Protein AF-A0A8I0BPE2-F1 (afdb_monomer_lite)

Structure (mmCIF, N/CA/C/O backbone):
data_AF-A0A8I0BPE2-F1
#
_entry.id   AF-A0A8I0BPE2-F1
#
loop_
_atom_site.group_PDB
_atom_site.id
_atom_site.type_symbol
_atom_site.label_atom_id
_atom_site.label_alt_id
_atom_site.label_comp_id
_atom_site.label_asym_id
_atom_site.label_entity_id
_atom_site.label_seq_id
_atom_site.pdbx_PDB_ins_code
_atom_site.Cartn_x
_atom_site.Cartn_y
_atom_site.Cartn_z
_atom_site.occupancy
_atom_site.B_iso_or_equiv
_atom_site.auth_seq_id
_atom_site.auth_comp_id
_atom_site.auth_asym_id
_atom_site.auth_atom_id
_atom_site.pdbx_PDB_model_num
ATOM 1 N N . MET A 1 1 ? 2.956 -6.461 20.005 1.00 59.72 1 MET A N 1
ATOM 2 C CA . MET A 1 1 ? 3.157 -5.391 18.990 1.00 59.72 1 MET A CA 1
ATOM 3 C C . MET A 1 1 ? 2.445 -5.651 17.655 1.00 59.72 1 MET A C 1
ATOM 5 O O . MET A 1 1 ? 1.774 -4.747 17.170 1.00 59.72 1 MET A O 1
ATOM 9 N N . LYS A 1 2 ? 2.543 -6.862 17.072 1.00 69.62 2 LYS A N 1
ATOM 10 C CA . LYS A 1 2 ? 1.888 -7.214 15.791 1.00 69.62 2 LYS A CA 1
ATOM 11 C C . LYS A 1 2 ? 0.354 -7.085 15.825 1.00 69.62 2 LYS A C 1
ATOM 13 O O . LYS A 1 2 ? -0.210 -6.496 14.913 1.00 69.62 2 LYS A O 1
ATOM 18 N N . ARG A 1 3 ? -0.293 -7.520 16.917 1.00 78.94 3 ARG A N 1
ATOM 19 C CA . ARG A 1 3 ? -1.756 -7.440 17.106 1.00 78.94 3 ARG A CA 1
ATOM 20 C C . ARG A 1 3 ? -2.300 -6.003 17.023 1.00 78.94 3 ARG A C 1
ATOM 22 O O . ARG A 1 3 ? -3.093 -5.719 16.140 1.00 78.94 3 ARG A O 1
ATOM 29 N N . LYS A 1 4 ? -1.736 -5.064 17.798 1.00 85.88 4 LYS A N 1
ATOM 30 C CA . LYS A 1 4 ? -2.097 -3.629 17.743 1.00 85.88 4 LYS A CA 1
ATOM 31 C C . LYS A 1 4 ? -1.883 -2.988 16.359 1.00 85.88 4 LYS A C 1
ATOM 33 O O . LYS A 1 4 ? -2.561 -2.029 16.008 1.00 85.88 4 LYS A O 1
ATOM 38 N N . ARG A 1 5 ? -0.898 -3.462 15.579 1.00 87.56 5 ARG A N 1
ATOM 39 C CA . ARG A 1 5 ? -0.647 -2.972 14.209 1.00 87.56 5 ARG A CA 1
ATOM 40 C C . ARG A 1 5 ? -1.720 -3.473 13.243 1.00 87.56 5 ARG A C 1
ATOM 42 O O . ARG A 1 5 ? -2.201 -2.680 12.441 1.00 87.56 5 ARG A O 1
ATOM 49 N N . LEU A 1 6 ? -2.070 -4.755 13.339 1.00 90.44 6 LEU A N 1
ATOM 50 C CA . LEU A 1 6 ? -3.132 -5.361 12.543 1.00 90.44 6 LEU A CA 1
ATOM 51 C C . LEU A 1 6 ? -4.490 -4.727 12.863 1.00 90.44 6 LEU A C 1
ATOM 53 O O . LEU A 1 6 ? -5.174 -4.302 11.946 1.00 90.44 6 LEU A O 1
ATOM 57 N N . GLU A 1 7 ? -4.832 -4.573 14.143 1.00 93.06 7 GLU A N 1
ATOM 58 C CA . GLU A 1 7 ? -6.080 -3.927 14.579 1.00 93.06 7 GLU A CA 1
ATOM 59 C C . GLU A 1 7 ? -6.217 -2.518 13.988 1.00 93.06 7 GLU A C 1
ATOM 61 O O . GLU A 1 7 ? -7.227 -2.209 13.366 1.00 93.06 7 GLU A O 1
ATOM 66 N N . ARG A 1 8 ? -5.168 -1.685 14.067 1.00 92.56 8 ARG A N 1
ATOM 67 C CA . ARG A 1 8 ? -5.188 -0.352 13.438 1.00 92.56 8 ARG A CA 1
ATOM 68 C C . ARG A 1 8 ? -5.296 -0.393 11.918 1.00 92.56 8 ARG A C 1
ATOM 70 O O . ARG A 1 8 ? -5.947 0.475 11.348 1.00 92.56 8 ARG A O 1
ATOM 77 N N . PHE A 1 9 ? -4.639 -1.351 11.261 1.00 94.19 9 PHE A N 1
ATOM 78 C CA . PHE A 1 9 ? -4.786 -1.523 9.815 1.00 94.19 9 PHE A CA 1
ATOM 79 C C . PHE A 1 9 ? -6.240 -1.830 9.464 1.00 94.19 9 PHE A C 1
ATOM 81 O O . PHE A 1 9 ? -6.797 -1.166 8.599 1.00 94.19 9 PHE A O 1
ATOM 88 N N . VAL A 1 10 ? -6.846 -2.797 10.158 1.00 95.44 10 VAL A N 1
ATOM 89 C CA . VAL A 1 10 ? -8.229 -3.223 9.922 1.00 95.44 10 VAL A CA 1
ATOM 90 C C . VAL A 1 10 ? -9.193 -2.068 10.166 1.00 95.44 10 VAL A C 1
ATOM 92 O O . VAL A 1 10 ? -9.985 -1.783 9.278 1.00 95.44 10 VAL A O 1
ATOM 95 N N . LEU A 1 11 ? -9.080 -1.359 11.295 1.00 95.62 11 LEU A N 1
ATOM 96 C CA . LEU A 1 11 ? -9.937 -0.209 11.614 1.00 95.62 11 LEU A CA 1
ATOM 97 C C . LEU A 1 11 ? -9.880 0.871 10.523 1.00 95.62 11 LEU A C 1
ATOM 99 O O . LEU A 1 11 ? -10.905 1.253 9.969 1.00 95.62 11 LEU A O 1
ATOM 103 N N . ARG A 1 12 ? -8.676 1.281 10.114 1.00 95.00 12 ARG A N 1
ATOM 104 C CA . ARG A 1 12 ? -8.516 2.267 9.031 1.00 95.00 12 ARG A CA 1
ATOM 105 C C . ARG A 1 12 ? -9.046 1.757 7.702 1.00 95.00 12 ARG A C 1
ATOM 107 O O . ARG A 1 12 ? -9.651 2.503 6.942 1.00 95.00 12 ARG A O 1
ATOM 114 N N . TYR A 1 13 ? -8.825 0.479 7.412 1.00 96.56 13 TYR A N 1
ATOM 115 C CA . TYR A 1 13 ? -9.302 -0.134 6.185 1.00 96.56 13 TYR A CA 1
ATOM 116 C C . TYR A 1 13 ? -10.835 -0.127 6.104 1.00 96.56 13 TYR A C 1
ATOM 118 O O . TYR A 1 13 ? -11.385 0.259 5.072 1.00 96.56 13 TYR A O 1
ATOM 126 N N . ILE A 1 14 ? -11.536 -0.505 7.179 1.00 96.62 14 ILE A N 1
ATOM 127 C CA . ILE A 1 14 ? -13.007 -0.543 7.188 1.00 96.62 14 ILE A CA 1
ATOM 128 C C . ILE A 1 14 ? -13.637 0.857 7.158 1.00 96.62 14 ILE A C 1
ATOM 130 O O . ILE A 1 14 ? -14.689 1.017 6.541 1.00 96.62 14 ILE A O 1
ATOM 134 N N . GLU A 1 15 ? -12.980 1.863 7.744 1.00 96.06 15 GLU A N 1
ATOM 135 C CA . GLU A 1 15 ? -13.431 3.264 7.754 1.00 96.06 15 GLU A CA 1
ATOM 136 C C . GLU A 1 15 ? -13.256 3.972 6.400 1.00 96.06 15 GLU A C 1
ATOM 138 O O . GLU A 1 15 ? -13.932 4.963 6.117 1.00 96.06 15 GLU A O 1
ATOM 143 N N . MET A 1 16 ? -12.366 3.479 5.530 1.00 96.12 16 MET A N 1
ATOM 144 C CA . MET A 1 16 ? -12.180 4.065 4.203 1.00 96.12 16 MET A CA 1
ATOM 145 C C . MET A 1 16 ? -13.414 3.907 3.314 1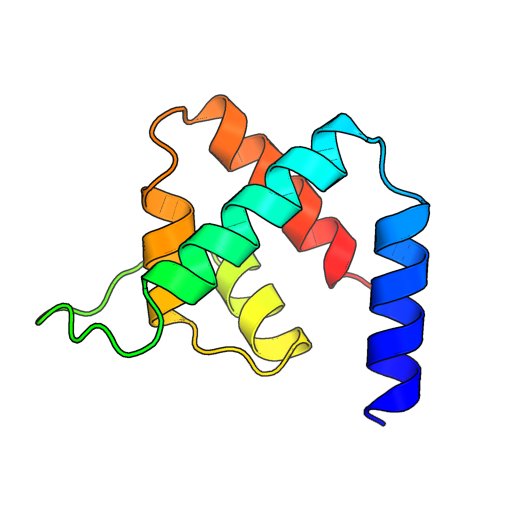.00 96.12 16 MET A C 1
ATOM 147 O O . MET A 1 16 ? -14.074 2.864 3.271 1.00 96.12 16 MET A O 1
ATOM 151 N N . LYS A 1 17 ? -13.626 4.920 2.467 1.00 97.44 17 LYS A N 1
ATOM 152 C CA . LYS A 1 17 ? -14.564 4.844 1.345 1.00 97.44 17 LYS A CA 1
ATOM 153 C C . LYS A 1 17 ? -14.205 3.667 0.440 1.00 97.44 17 LYS A C 1
ATOM 155 O O . LYS A 1 17 ? -13.034 3.403 0.168 1.00 97.44 17 LYS A O 1
ATOM 160 N N . GLU A 1 18 ? -15.219 3.005 -0.107 1.00 98.06 18 GLU A N 1
ATOM 161 C CA . GLU A 1 18 ? -15.032 1.808 -0.935 1.00 98.06 18 GLU A CA 1
ATOM 162 C C . GLU A 1 18 ? -14.090 2.039 -2.128 1.00 98.06 18 GLU A C 1
ATOM 164 O O . GLU A 1 18 ? -13.262 1.190 -2.449 1.00 98.06 18 GLU A O 1
ATOM 169 N N . SER A 1 19 ? -14.162 3.210 -2.766 1.00 97.88 19 SER A N 1
ATOM 170 C CA . SER A 1 19 ? -13.279 3.540 -3.888 1.00 97.88 19 SER A CA 1
ATOM 171 C C . SER A 1 19 ? -11.810 3.711 -3.477 1.00 97.88 19 SER A C 1
ATOM 173 O O . SER A 1 19 ? -10.929 3.370 -4.264 1.00 97.88 19 SER A O 1
ATOM 175 N N . ASP A 1 20 ? -11.532 4.174 -2.253 1.00 98.12 20 ASP A N 1
ATOM 176 C CA . ASP A 1 20 ? -10.170 4.213 -1.703 1.00 98.12 20 ASP A CA 1
ATOM 177 C C . ASP A 1 20 ? -9.685 2.805 -1.342 1.00 98.12 20 ASP A C 1
ATOM 179 O O . ASP A 1 20 ? -8.562 2.442 -1.698 1.00 98.12 20 ASP A O 1
ATOM 183 N N . ARG A 1 21 ? -10.547 1.970 -0.738 1.00 98.00 21 ARG A N 1
ATOM 184 C CA . ARG A 1 21 ? -10.239 0.547 -0.499 1.00 98.00 21 ARG A CA 1
ATOM 185 C C . ARG A 1 21 ? -9.873 -0.177 -1.789 1.00 98.00 21 ARG A C 1
ATOM 187 O O . ARG A 1 21 ? -8.808 -0.776 -1.862 1.00 98.00 21 ARG A O 1
ATOM 194 N N . LYS A 1 22 ? -10.690 -0.048 -2.839 1.00 98.31 22 LYS A N 1
ATOM 195 C CA . LYS A 1 22 ? -10.438 -0.676 -4.148 1.00 98.31 22 LYS A CA 1
ATOM 196 C C . LYS A 1 22 ? -9.098 -0.250 -4.756 1.00 98.31 22 LYS A C 1
ATOM 198 O O . LYS A 1 22 ? -8.440 -1.059 -5.417 1.00 98.31 22 LYS A O 1
AT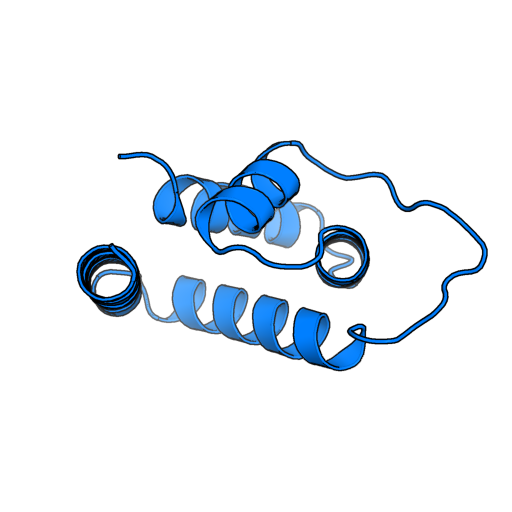OM 203 N N . LEU A 1 23 ? -8.691 1.005 -4.549 1.00 98.50 23 LEU A N 1
ATOM 204 C CA . LEU A 1 23 ? -7.388 1.500 -4.991 1.00 98.50 23 LEU A CA 1
ATOM 205 C C . LEU A 1 23 ? -6.245 0.906 -4.153 1.00 98.50 23 LEU A C 1
ATOM 207 O O . LEU A 1 23 ? -5.266 0.423 -4.723 1.00 98.50 23 LEU A O 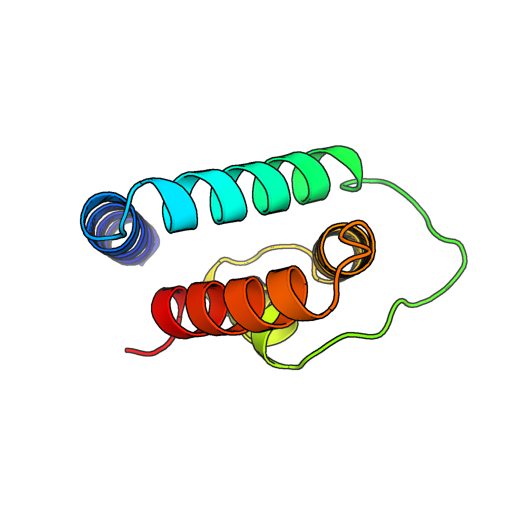1
ATOM 211 N N . LEU A 1 24 ? -6.387 0.871 -2.825 1.00 98.31 24 LEU A N 1
ATOM 212 C CA . LEU A 1 24 ? -5.411 0.233 -1.940 1.00 98.31 24 LEU A CA 1
ATOM 213 C C . LEU A 1 24 ? -5.257 -1.264 -2.249 1.00 98.31 24 LEU A C 1
ATOM 215 O O . LEU A 1 24 ? -4.135 -1.749 -2.362 1.00 98.31 24 LEU A O 1
ATOM 219 N N . ASP A 1 25 ? -6.358 -1.984 -2.458 1.00 98.44 25 ASP A N 1
ATOM 220 C CA . ASP A 1 25 ? -6.343 -3.412 -2.787 1.00 98.44 25 ASP A CA 1
ATOM 221 C C . ASP A 1 25 ? -5.599 -3.678 -4.100 1.00 98.44 25 ASP A C 1
ATOM 223 O O . ASP A 1 25 ? -4.830 -4.632 -4.208 1.00 98.44 25 ASP A O 1
ATOM 227 N N . ARG A 1 26 ? -5.806 -2.826 -5.113 1.00 98.50 26 ARG A N 1
ATOM 228 C CA . ARG A 1 26 ? -5.084 -2.909 -6.391 1.00 98.50 26 ARG A CA 1
ATOM 229 C C . ARG A 1 26 ? -3.589 -2.694 -6.190 1.00 98.50 26 ARG A C 1
ATOM 231 O O . ARG A 1 26 ? -2.793 -3.478 -6.701 1.00 98.50 26 ARG A O 1
ATOM 238 N N . PHE A 1 27 ? -3.217 -1.678 -5.415 1.00 98.44 27 PHE A N 1
ATOM 239 C CA . PHE A 1 27 ? -1.826 -1.413 -5.066 1.00 98.44 27 PHE A CA 1
ATOM 240 C C . PHE A 1 27 ? -1.182 -2.601 -4.329 1.00 98.44 27 PHE A C 1
ATOM 242 O O . PHE A 1 27 ? -0.085 -3.020 -4.694 1.00 98.44 27 PHE A O 1
ATOM 249 N N . LEU A 1 28 ? -1.873 -3.203 -3.356 1.00 98.19 28 LEU A N 1
ATOM 250 C CA . LEU A 1 28 ? -1.377 -4.368 -2.611 1.00 98.19 28 LEU A CA 1
ATOM 251 C C . LEU A 1 28 ? -1.288 -5.637 -3.475 1.00 98.19 28 LEU A C 1
ATOM 253 O O . LEU A 1 28 ? -0.339 -6.409 -3.331 1.00 98.19 28 LEU A O 1
ATOM 257 N N . ARG A 1 29 ? -2.220 -5.843 -4.414 1.00 98.44 29 ARG A N 1
ATOM 258 C CA . ARG A 1 29 ? -2.112 -6.920 -5.413 1.00 98.44 29 ARG A CA 1
ATOM 259 C C . ARG A 1 29 ? -0.896 -6.728 -6.316 1.00 98.44 29 ARG A C 1
ATOM 261 O O . ARG A 1 29 ? -0.162 -7.685 -6.546 1.00 98.44 29 ARG A O 1
ATOM 268 N N . ASN A 1 30 ? -0.644 -5.502 -6.774 1.00 98.38 30 ASN A N 1
ATOM 269 C CA . ASN A 1 30 ? 0.553 -5.191 -7.555 1.00 98.38 30 ASN A CA 1
ATOM 270 C C . ASN A 1 30 ? 1.833 -5.365 -6.727 1.00 98.38 30 ASN A C 1
ATOM 272 O O . ASN A 1 30 ? 2.814 -5.891 -7.241 1.00 98.38 30 ASN A O 1
ATOM 276 N N . TYR A 1 31 ? 1.824 -5.010 -5.439 1.00 98.19 31 TYR A N 1
ATOM 277 C CA . TYR A 1 31 ? 2.933 -5.331 -4.536 1.00 98.19 31 TYR A CA 1
ATOM 278 C C . TYR A 1 31 ? 3.220 -6.837 -4.529 1.00 98.19 31 TYR A C 1
ATOM 280 O O . TYR A 1 31 ? 4.365 -7.227 -4.732 1.00 98.19 31 TYR A O 1
ATOM 288 N N . GLY A 1 32 ? 2.185 -7.671 -4.368 1.00 98.06 32 GLY A N 1
ATOM 289 C CA . GLY A 1 32 ? 2.322 -9.127 -4.442 1.00 98.06 32 GLY A CA 1
ATOM 290 C C . GLY A 1 32 ? 2.862 -9.608 -5.792 1.00 98.06 32 GLY A C 1
ATOM 291 O O . GLY A 1 32 ? 3.754 -10.448 -5.820 1.00 98.06 32 GLY A O 1
ATOM 292 N N . ARG A 1 33 ? 2.395 -9.024 -6.906 1.00 97.38 33 ARG A N 1
ATOM 293 C CA . ARG A 1 33 ? 2.875 -9.326 -8.270 1.00 97.38 33 ARG A CA 1
ATOM 294 C C . ARG A 1 33 ? 4.375 -9.076 -8.440 1.00 97.38 33 ARG A C 1
ATOM 296 O O . ARG A 1 33 ? 5.030 -9.792 -9.190 1.00 97.38 33 ARG A O 1
ATOM 303 N N . TYR A 1 34 ? 4.896 -8.041 -7.790 1.00 97.25 34 TYR A N 1
ATOM 304 C CA . TYR A 1 34 ? 6.293 -7.632 -7.911 1.00 97.25 34 TYR A CA 1
ATOM 305 C C . TYR A 1 34 ? 7.189 -8.150 -6.780 1.00 97.25 34 TYR A C 1
ATOM 307 O O . TYR A 1 34 ? 8.403 -7.931 -6.823 1.00 97.25 34 TYR A O 1
ATOM 315 N N . ASP A 1 35 ? 6.641 -8.816 -5.761 1.00 96.62 35 ASP A N 1
ATOM 316 C CA . ASP A 1 35 ? 7.466 -9.402 -4.709 1.00 96.62 35 ASP A CA 1
ATOM 317 C C . ASP A 1 35 ? 8.310 -10.553 -5.274 1.00 96.62 35 ASP A C 1
ATOM 319 O O . ASP A 1 35 ? 7.846 -11.380 -6.051 1.00 96.62 35 ASP A O 1
ATOM 323 N N . GLY A 1 36 ? 9.595 -10.572 -4.921 1.00 94.31 36 GLY A N 1
ATOM 324 C CA . GLY A 1 36 ? 10.575 -11.517 -5.467 1.00 94.31 36 GLY A CA 1
ATOM 325 C C . GLY A 1 36 ? 11.164 -11.139 -6.832 1.00 94.31 36 GLY A C 1
ATOM 326 O O . GLY A 1 36 ? 12.178 -11.720 -7.222 1.00 94.31 36 GLY A O 1
ATOM 327 N N . VAL A 1 37 ? 10.622 -10.131 -7.527 1.00 95.31 37 VAL A N 1
ATOM 328 C CA . VAL A 1 37 ? 11.182 -9.655 -8.802 1.00 95.31 37 VAL A CA 1
ATOM 329 C C . VAL A 1 37 ? 12.512 -8.931 -8.570 1.00 95.31 37 VAL A C 1
ATOM 331 O O . VAL A 1 37 ? 12.621 -8.016 -7.749 1.00 95.31 37 VAL A O 1
ATOM 334 N N . ARG A 1 38 ? 13.544 -9.319 -9.329 1.00 93.06 38 ARG A N 1
ATOM 335 C CA . ARG A 1 38 ? 14.852 -8.648 -9.353 1.00 93.06 38 ARG A CA 1
ATOM 336 C C . ARG A 1 38 ? 14.895 -7.652 -10.509 1.00 93.06 38 ARG A C 1
ATOM 338 O O . ARG A 1 38 ? 15.196 -8.020 -11.634 1.00 93.06 38 ARG A O 1
ATOM 345 N N . PHE A 1 39 ? 14.629 -6.381 -10.222 1.00 86.88 39 PHE A N 1
ATOM 346 C CA . PHE A 1 39 ? 14.521 -5.328 -11.242 1.00 86.88 39 PHE A CA 1
ATOM 347 C C . PHE A 1 39 ? 15.841 -4.917 -11.916 1.00 86.88 39 PHE A C 1
ATOM 349 O O . PHE A 1 39 ? 15.817 -4.069 -12.797 1.00 86.88 39 PHE A O 1
ATOM 356 N N . GLY A 1 40 ? 17.002 -5.420 -11.476 1.00 93.38 40 GLY A N 1
ATOM 357 C CA . GLY A 1 40 ? 18.317 -5.001 -11.996 1.00 93.38 40 GLY A CA 1
ATOM 358 C C . GLY A 1 40 ? 18.698 -3.541 -11.693 1.00 93.38 40 GLY A C 1
ATOM 359 O O . GLY A 1 40 ? 19.830 -3.138 -11.926 1.00 93.38 40 GLY A O 1
ATOM 360 N N . MET A 1 41 ? 17.783 -2.760 -11.116 1.00 93.75 41 MET A N 1
ATOM 361 C CA . MET A 1 41 ? 17.966 -1.369 -10.718 1.00 93.75 41 MET A CA 1
ATOM 362 C C . MET A 1 41 ? 17.240 -1.076 -9.402 1.00 93.75 41 MET A C 1
ATOM 364 O O . MET A 1 41 ? 16.298 -1.775 -9.021 1.00 93.75 41 MET A O 1
ATOM 368 N N . ARG A 1 42 ? 17.666 -0.019 -8.701 1.00 94.75 42 ARG A N 1
ATOM 369 C CA . ARG A 1 42 ? 16.966 0.475 -7.507 1.00 94.75 42 ARG A CA 1
ATOM 370 C C . ARG A 1 42 ? 15.901 1.484 -7.910 1.00 94.75 42 ARG A C 1
ATOM 372 O O . ARG A 1 42 ? 16.219 2.607 -8.297 1.00 94.75 42 ARG A O 1
ATOM 379 N N . LEU A 1 43 ? 14.642 1.105 -7.739 1.00 96.44 43 LEU A N 1
ATOM 380 C CA . LEU A 1 43 ? 13.513 2.003 -7.916 1.00 96.44 43 LEU A CA 1
ATOM 381 C C . LEU A 1 43 ? 13.532 3.086 -6.833 1.00 96.44 43 LEU A C 1
ATOM 383 O O . LEU A 1 43 ? 13.800 2.820 -5.652 1.00 96.44 43 LEU A O 1
ATOM 387 N N . LYS A 1 44 ? 13.227 4.315 -7.251 1.00 96.19 44 LYS A N 1
ATOM 388 C CA . LYS A 1 44 ? 12.948 5.455 -6.375 1.00 96.19 44 LYS A CA 1
ATOM 389 C C . LYS A 1 44 ? 11.446 5.709 -6.378 1.00 96.19 44 LYS A C 1
ATOM 391 O O . LYS A 1 44 ? 10.771 5.395 -7.347 1.00 96.19 44 LYS A O 1
ATOM 396 N N . GLY A 1 45 ? 10.931 6.310 -5.319 1.00 94.81 45 GLY A N 1
ATOM 397 C CA . GLY A 1 45 ? 9.535 6.708 -5.243 1.00 94.81 45 GLY A CA 1
ATOM 398 C C . GLY A 1 45 ? 9.290 7.631 -4.055 1.00 94.81 45 GLY A C 1
ATOM 399 O O . GLY A 1 45 ? 10.244 7.972 -3.339 1.00 94.81 45 GLY A O 1
ATOM 400 N N . PRO A 1 46 ? 8.033 8.054 -3.868 1.00 96.62 46 PRO A N 1
ATOM 401 C CA . PRO A 1 46 ? 7.669 9.032 -2.857 1.00 96.62 46 PRO A CA 1
ATOM 402 C C . PRO A 1 46 ? 7.892 8.492 -1.444 1.00 96.62 46 PRO A C 1
ATOM 404 O O . PRO A 1 46 ? 7.763 7.293 -1.182 1.00 96.62 46 PRO A O 1
ATOM 407 N N . GLU A 1 47 ? 8.188 9.401 -0.518 1.00 96.50 47 GLU A N 1
ATOM 408 C CA . GLU A 1 47 ? 8.523 9.055 0.866 1.00 96.50 47 GLU A CA 1
ATOM 409 C C . GLU A 1 47 ? 7.392 8.309 1.577 1.00 96.50 47 GLU A C 1
ATOM 411 O O . GLU A 1 47 ? 7.633 7.365 2.325 1.00 96.50 47 GLU A O 1
ATOM 416 N N . MET A 1 48 ? 6.138 8.631 1.250 1.00 96.38 48 MET A N 1
ATOM 417 C CA . MET A 1 48 ? 4.983 7.977 1.869 1.00 96.38 48 MET A CA 1
ATOM 418 C C . MET A 1 48 ? 4.936 6.472 1.587 1.00 96.38 48 MET A C 1
ATOM 420 O O . MET A 1 48 ? 4.478 5.703 2.429 1.00 96.38 48 MET A O 1
ATOM 424 N N . VAL A 1 49 ? 5.459 6.018 0.445 1.00 97.94 49 VAL A N 1
ATOM 425 C CA . VAL A 1 49 ? 5.558 4.582 0.148 1.00 97.94 49 VAL A CA 1
ATOM 426 C C . VAL A 1 49 ? 6.625 3.917 1.028 1.00 97.94 49 VAL A C 1
ATOM 428 O O . VAL A 1 49 ? 6.416 2.788 1.478 1.00 97.94 49 VAL A O 1
ATOM 431 N N . ARG A 1 50 ? 7.732 4.609 1.343 1.00 97.62 50 ARG A N 1
ATOM 432 C CA . ARG A 1 50 ? 8.762 4.100 2.272 1.00 97.62 50 ARG A CA 1
ATOM 433 C C . ARG A 1 50 ? 8.234 4.004 3.691 1.00 97.62 50 ARG A C 1
ATOM 435 O O . ARG A 1 50 ? 8.408 2.969 4.331 1.00 97.62 50 ARG A O 1
ATOM 442 N N . GLU A 1 51 ? 7.559 5.044 4.163 1.00 97.19 51 GLU A N 1
ATOM 443 C CA . GLU A 1 51 ? 6.994 5.066 5.511 1.00 97.19 51 GLU A CA 1
ATOM 444 C C . GLU A 1 51 ? 5.887 4.021 5.674 1.00 97.19 51 GLU A C 1
ATOM 446 O O . GLU A 1 51 ? 5.856 3.304 6.677 1.00 97.19 51 GLU A O 1
ATOM 451 N N . PHE A 1 52 ? 5.053 3.824 4.649 1.00 97.12 52 PHE A N 1
ATOM 452 C CA . PHE A 1 52 ? 4.110 2.707 4.612 1.00 97.12 52 PHE A CA 1
ATOM 453 C C . PHE A 1 52 ? 4.837 1.354 4.695 1.00 97.12 52 PHE A C 1
ATOM 455 O O . PHE A 1 52 ? 4.488 0.513 5.529 1.00 97.12 52 PHE A O 1
ATOM 462 N N . ALA A 1 53 ? 5.892 1.157 3.895 1.00 97.19 53 ALA A N 1
ATOM 463 C CA . ALA A 1 53 ? 6.694 -0.066 3.922 1.00 97.19 53 ALA A CA 1
ATOM 464 C C . ALA A 1 53 ? 7.270 -0.333 5.320 1.00 97.19 53 ALA A C 1
ATOM 466 O O . ALA A 1 53 ? 7.122 -1.427 5.864 1.00 97.19 53 ALA A O 1
ATOM 467 N N . LYS A 1 54 ? 7.864 0.688 5.940 1.00 95.94 54 LYS A N 1
ATOM 468 C CA . LYS A 1 54 ? 8.449 0.630 7.283 1.00 95.94 54 LYS A CA 1
ATOM 469 C C . LYS A 1 54 ? 7.398 0.325 8.349 1.00 95.94 54 LYS A C 1
ATOM 471 O O . LYS A 1 54 ? 7.600 -0.578 9.165 1.00 95.94 54 LYS A O 1
ATOM 476 N N . LYS A 1 55 ? 6.254 1.022 8.322 1.00 94.44 55 LYS A N 1
ATOM 477 C CA . LYS A 1 55 ? 5.141 0.829 9.268 1.00 94.44 55 LYS A CA 1
ATOM 478 C C . LYS A 1 55 ? 4.654 -0.614 9.274 1.00 94.44 55 LYS A C 1
ATOM 480 O O . LYS A 1 55 ? 4.371 -1.143 10.351 1.00 94.44 55 LYS A O 1
ATOM 485 N N . TYR A 1 56 ? 4.573 -1.242 8.103 1.00 93.75 56 TYR A N 1
ATOM 486 C CA . TYR A 1 56 ? 4.032 -2.591 7.934 1.00 93.75 56 TYR A CA 1
ATOM 487 C C . TYR A 1 56 ? 5.090 -3.680 7.737 1.00 93.75 56 TYR A C 1
ATOM 489 O O . TYR A 1 56 ? 4.728 -4.847 7.635 1.00 93.75 56 TYR A O 1
ATOM 497 N N . SER A 1 57 ? 6.379 -3.336 7.809 1.00 94.56 57 SER A N 1
ATOM 498 C CA . SER A 1 57 ? 7.503 -4.263 7.614 1.00 94.56 57 SER A CA 1
ATOM 499 C C . SER A 1 57 ? 7.479 -4.962 6.242 1.00 94.56 57 SER A C 1
ATOM 501 O O . SER A 1 57 ? 7.741 -6.158 6.145 1.00 94.56 57 SER A O 1
ATOM 503 N N . LEU A 1 58 ? 7.159 -4.205 5.188 1.00 96.12 58 LEU A N 1
ATOM 504 C CA . LEU A 1 58 ? 7.117 -4.653 3.792 1.00 96.12 58 LEU A CA 1
ATOM 505 C C . LEU A 1 58 ? 8.408 -4.293 3.046 1.00 96.12 58 LEU A C 1
ATOM 507 O O . LEU A 1 58 ? 9.126 -3.361 3.419 1.00 96.12 58 LEU A O 1
ATOM 511 N N . LYS A 1 59 ? 8.685 -4.993 1.940 1.00 97.44 59 LYS A N 1
ATOM 512 C CA . LYS A 1 59 ? 9.817 -4.664 1.063 1.00 97.44 59 LYS A CA 1
ATOM 513 C C . LYS A 1 59 ? 9.497 -3.417 0.238 1.00 97.44 59 LYS A C 1
ATOM 515 O O . LYS A 1 59 ? 8.486 -3.353 -0.452 1.00 97.44 59 LYS A O 1
ATOM 520 N N . VAL A 1 60 ? 10.397 -2.438 0.257 1.00 97.44 60 VAL A N 1
ATOM 521 C CA . VAL A 1 60 ? 10.163 -1.143 -0.404 1.00 97.44 60 VAL A CA 1
ATOM 522 C C . VAL A 1 60 ? 10.218 -1.212 -1.936 1.00 97.44 60 VAL A C 1
ATOM 524 O O . VAL A 1 60 ? 9.474 -0.507 -2.607 1.00 97.44 60 VAL A O 1
ATOM 527 N N . GLN A 1 61 ? 11.072 -2.067 -2.511 1.00 97.31 61 GLN A N 1
ATOM 528 C CA . GLN A 1 61 ? 11.275 -2.118 -3.967 1.00 97.31 61 GLN A CA 1
ATOM 529 C C . GLN A 1 61 ? 10.018 -2.591 -4.725 1.00 97.31 61 GLN A C 1
ATOM 531 O O . GLN A 1 61 ? 9.586 -1.872 -5.626 1.00 97.31 61 GLN A O 1
ATOM 536 N N . PRO A 1 62 ? 9.349 -3.694 -4.331 1.00 98.00 62 PRO A N 1
ATOM 537 C CA . PRO A 1 62 ? 8.075 -4.077 -4.940 1.00 98.00 62 PRO A CA 1
ATOM 538 C C . PRO A 1 62 ? 6.967 -3.035 -4.742 1.00 98.00 62 PRO A C 1
ATOM 540 O O . PRO A 1 62 ? 6.140 -2.848 -5.628 1.00 98.00 62 PRO A O 1
ATOM 543 N N . LEU A 1 63 ? 6.959 -2.308 -3.616 1.00 98.12 63 LEU A N 1
ATOM 544 C CA . LEU A 1 63 ? 5.993 -1.226 -3.396 1.00 98.12 63 LEU A CA 1
ATOM 545 C C . LEU A 1 63 ? 6.219 -0.047 -4.348 1.00 98.12 63 LEU A C 1
ATOM 547 O O . LEU A 1 63 ? 5.250 0.533 -4.830 1.00 98.12 63 LEU A O 1
ATOM 551 N N . PHE A 1 64 ? 7.470 0.298 -4.663 1.00 98.19 64 PHE A N 1
ATOM 552 C CA . PHE A 1 64 ? 7.743 1.302 -5.693 1.00 98.19 64 PHE A CA 1
ATOM 553 C C . PHE A 1 64 ? 7.327 0.839 -7.082 1.00 98.19 64 PHE A C 1
ATOM 555 O O . PHE A 1 64 ? 6.734 1.628 -7.813 1.00 98.19 64 PHE A O 1
ATOM 562 N N . ALA A 1 65 ? 7.573 -0.423 -7.434 1.00 98.00 65 ALA A N 1
ATOM 563 C CA . ALA A 1 65 ? 7.080 -0.976 -8.693 1.00 98.00 65 ALA A CA 1
ATOM 564 C C . ALA A 1 65 ? 5.545 -0.900 -8.766 1.00 98.00 65 ALA A C 1
ATOM 566 O O . ALA A 1 65 ? 4.990 -0.409 -9.744 1.00 98.00 65 ALA A O 1
ATOM 567 N N . ALA A 1 66 ? 4.859 -1.287 -7.688 1.00 98.19 66 ALA A N 1
ATOM 568 C CA . ALA A 1 66 ? 3.406 -1.210 -7.588 1.00 98.19 66 ALA A CA 1
ATOM 569 C C . ALA A 1 66 ? 2.868 0.227 -7.672 1.00 98.19 66 ALA A C 1
ATOM 571 O O . ALA A 1 66 ? 1.799 0.441 -8.239 1.00 98.19 66 ALA A O 1
ATOM 572 N N . PHE A 1 67 ? 3.603 1.203 -7.130 1.00 98.38 67 PHE A N 1
ATOM 573 C CA . PHE A 1 67 ? 3.247 2.620 -7.199 1.00 98.38 67 PHE A CA 1
ATOM 574 C C . PHE A 1 67 ? 3.377 3.175 -8.623 1.00 98.38 67 PHE A C 1
ATOM 576 O O . PHE A 1 67 ? 2.490 3.890 -9.083 1.00 98.38 67 PHE A O 1
ATOM 583 N N . TRP A 1 68 ? 4.460 2.833 -9.326 1.00 97.44 68 TRP A N 1
ATOM 584 C CA . TRP A 1 68 ? 4.709 3.305 -10.693 1.00 97.44 68 TRP A CA 1
ATOM 585 C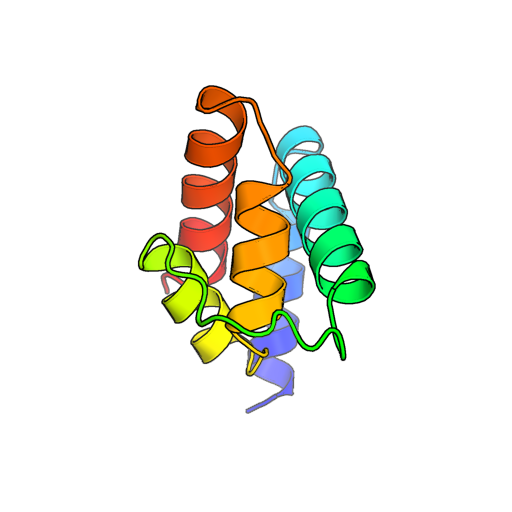 C . TRP A 1 68 ? 3.935 2.548 -11.771 1.00 97.44 68 TRP A C 1
ATOM 587 O O . TRP A 1 68 ? 3.776 3.075 -12.864 1.00 97.44 68 TRP A O 1
ATOM 597 N N . CYS A 1 69 ? 3.408 1.363 -11.457 1.00 96.25 69 CYS A N 1
ATOM 598 C CA . CYS A 1 69 ? 2.471 0.636 -12.316 1.00 96.25 69 CYS A CA 1
ATOM 599 C C . CYS A 1 69 ? 1.164 1.415 -12.562 1.00 96.25 69 CYS A C 1
ATOM 601 O O . CYS A 1 69 ? 0.456 1.133 -13.522 1.00 96.25 69 CYS A O 1
ATOM 603 N N . GLU A 1 70 ? 0.814 2.364 -11.690 1.00 96.00 70 GLU A N 1
ATOM 604 C CA . GLU A 1 70 ? -0.319 3.258 -11.913 1.00 96.00 70 GLU A CA 1
ATOM 605 C C . GLU A 1 70 ? 0.125 4.448 -12.769 1.00 96.00 70 GLU A C 1
ATOM 607 O O . GLU A 1 70 ? 0.848 5.322 -12.289 1.00 96.00 70 GLU A O 1
ATOM 612 N N . GLU A 1 71 ? -0.302 4.495 -14.030 1.00 94.75 71 GLU A N 1
ATOM 613 C CA . GLU A 1 71 ? 0.131 5.507 -15.004 1.00 94.75 71 GLU A CA 1
ATOM 614 C C . GLU A 1 71 ? -0.544 6.870 -14.785 1.00 94.75 71 GLU A C 1
ATOM 616 O O . GLU A 1 71 ? 0.084 7.915 -15.007 1.00 94.75 71 GLU A O 1
ATOM 621 N N . ASP A 1 72 ? -1.769 6.898 -14.245 1.00 97.62 72 ASP A N 1
ATOM 622 C CA . ASP A 1 72 ? -2.481 8.149 -13.979 1.00 97.62 72 ASP A CA 1
ATOM 623 C C . ASP A 1 72 ? -1.934 8.851 -12.721 1.00 97.62 72 ASP A C 1
ATOM 625 O O . ASP A 1 72 ? -2.110 8.425 -11.574 1.00 97.62 72 ASP A O 1
ATOM 629 N N . GLY A 1 73 ? -1.311 10.017 -12.923 1.00 97.38 73 GLY A N 1
ATOM 630 C CA . GLY A 1 73 ? -0.781 10.844 -11.839 1.00 97.38 73 GLY A CA 1
ATOM 631 C C . GLY A 1 73 ? -1.834 11.330 -10.833 1.00 97.38 73 GLY A C 1
ATOM 632 O O . GLY A 1 73 ? -1.501 11.559 -9.666 1.00 97.38 73 GLY A O 1
ATOM 633 N N . ARG A 1 74 ? -3.105 11.478 -11.231 1.00 97.94 74 ARG A N 1
ATOM 634 C CA . ARG A 1 74 ? -4.213 11.806 -10.313 1.00 97.94 74 ARG A CA 1
ATOM 635 C C . ARG A 1 74 ? -4.505 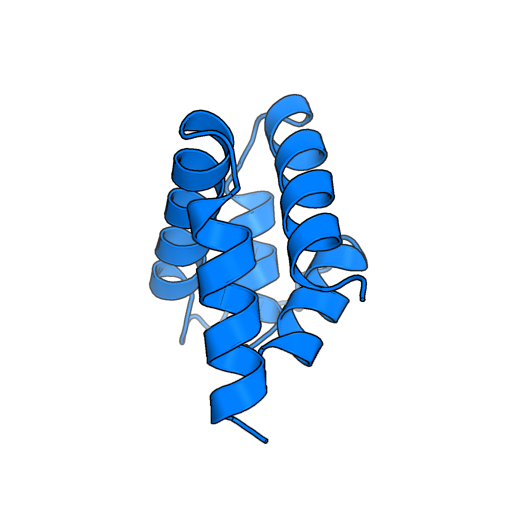10.632 -9.384 1.00 97.94 74 ARG A C 1
ATOM 637 O O . ARG A 1 74 ? -4.693 10.848 -8.183 1.00 97.94 74 ARG A O 1
ATOM 644 N N . VAL A 1 75 ? -4.488 9.412 -9.918 1.00 98.19 75 VAL A N 1
ATOM 645 C CA . VAL A 1 75 ? -4.668 8.186 -9.134 1.00 98.19 75 VAL A CA 1
ATOM 646 C C . VAL A 1 75 ? -3.482 7.985 -8.192 1.00 98.19 75 VAL A C 1
ATOM 648 O O . VAL A 1 75 ? -3.702 7.749 -7.003 1.00 98.19 75 VAL A O 1
ATOM 651 N N . ARG A 1 76 ? -2.241 8.214 -8.647 1.00 97.88 76 ARG A N 1
ATOM 652 C CA . ARG A 1 76 ? -1.055 8.172 -7.768 1.00 97.88 76 ARG A CA 1
ATOM 653 C C . ARG A 1 76 ? -1.136 9.165 -6.606 1.00 97.88 76 ARG A C 1
ATOM 655 O O . ARG A 1 76 ? -0.937 8.770 -5.461 1.00 97.88 76 ARG A O 1
ATOM 662 N N . ARG A 1 77 ? -1.519 10.426 -6.851 1.00 98.00 77 ARG A N 1
ATOM 663 C CA . ARG A 1 77 ? -1.720 11.419 -5.770 1.00 98.00 77 ARG A CA 1
ATOM 664 C C . ARG A 1 77 ? -2.804 10.998 -4.778 1.00 98.00 77 ARG A C 1
ATOM 666 O O . ARG A 1 77 ? -2.701 11.273 -3.583 1.00 98.00 77 ARG A O 1
ATOM 673 N N . ARG A 1 78 ? -3.867 10.346 -5.256 1.00 98.12 78 ARG A N 1
ATOM 674 C CA . ARG A 1 78 ? -4.904 9.781 -4.384 1.00 98.12 78 ARG A CA 1
ATOM 675 C C . ARG A 1 78 ? -4.347 8.630 -3.545 1.00 98.12 78 ARG A C 1
ATOM 677 O O . ARG A 1 78 ? -4.575 8.617 -2.339 1.00 98.12 78 ARG A O 1
ATOM 684 N N . LEU A 1 79 ? -3.579 7.729 -4.153 1.00 98.31 79 LEU A N 1
ATOM 685 C CA . LEU A 1 79 ? -2.908 6.634 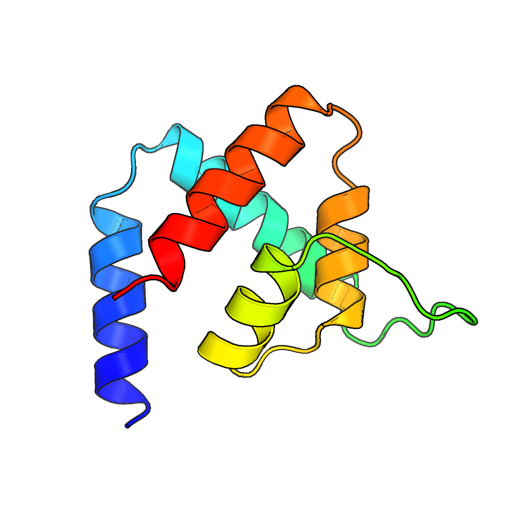-3.458 1.00 98.31 79 LEU A CA 1
ATOM 686 C C . LEU A 1 79 ? -1.954 7.154 -2.374 1.00 98.31 79 LEU A C 1
ATOM 688 O O . LEU A 1 79 ? -2.000 6.659 -1.256 1.00 98.31 79 LEU A O 1
ATOM 692 N N . GLU A 1 80 ? -1.162 8.194 -2.637 1.00 97.81 80 GLU A N 1
ATOM 693 C CA . GLU A 1 80 ? -0.294 8.804 -1.616 1.00 97.81 80 GLU A CA 1
ATOM 694 C C . GLU A 1 80 ? -1.074 9.269 -0.380 1.00 97.81 80 GLU A C 1
ATOM 696 O O . GLU A 1 80 ? -0.639 9.025 0.748 1.00 97.81 80 GLU A O 1
ATOM 701 N N . ARG A 1 81 ? -2.249 9.890 -0.571 1.00 97.44 81 ARG A N 1
ATOM 702 C CA . ARG A 1 81 ? -3.129 10.291 0.540 1.00 97.44 81 ARG A CA 1
ATOM 703 C C . ARG A 1 81 ? -3.646 9.088 1.327 1.00 97.44 81 ARG A C 1
ATOM 705 O O . ARG A 1 81 ? -3.659 9.142 2.554 1.00 97.44 81 ARG A O 1
ATOM 712 N N . ILE A 1 82 ? -4.015 8.008 0.637 1.00 97.88 82 ILE A N 1
ATOM 713 C CA . ILE A 1 82 ? -4.445 6.754 1.270 1.00 97.88 82 ILE A CA 1
ATOM 714 C C . ILE A 1 82 ? -3.301 6.158 2.094 1.00 97.88 82 ILE A C 1
ATOM 716 O O . ILE A 1 82 ? -3.478 5.876 3.276 1.00 97.88 82 ILE A O 1
ATOM 720 N N . LEU A 1 83 ? -2.107 6.016 1.511 1.00 97.50 83 LEU A N 1
ATOM 721 C CA . LEU A 1 83 ? -0.950 5.465 2.218 1.00 97.50 83 LEU A CA 1
ATOM 722 C C . LEU A 1 83 ? -0.619 6.307 3.452 1.00 97.50 83 LEU A C 1
ATOM 724 O O . LEU A 1 83 ? -0.459 5.749 4.534 1.00 97.50 83 LEU A O 1
ATOM 728 N N . LYS A 1 84 ? -0.614 7.639 3.315 1.00 96.38 84 LYS A N 1
ATOM 729 C CA . LYS A 1 84 ? -0.424 8.584 4.424 1.00 96.38 84 LYS A CA 1
ATOM 730 C C . LYS A 1 84 ? -1.430 8.352 5.558 1.00 96.38 84 LYS A C 1
ATOM 732 O O . LYS A 1 84 ? -1.017 8.228 6.711 1.00 96.38 84 LYS A O 1
ATOM 737 N N . TYR A 1 85 ? -2.719 8.232 5.237 1.00 95.38 85 TYR A N 1
ATOM 738 C CA . TYR A 1 85 ? -3.768 7.905 6.211 1.00 95.38 85 TYR A CA 1
ATOM 739 C C . TYR A 1 85 ? -3.513 6.559 6.909 1.00 95.38 85 TYR A C 1
ATOM 741 O O . TYR A 1 85 ? -3.722 6.432 8.114 1.00 95.38 85 TYR A O 1
ATOM 749 N N . MET A 1 86 ? -2.966 5.564 6.208 1.00 94.56 86 MET A N 1
ATOM 750 C CA . MET A 1 86 ? -2.691 4.250 6.798 1.00 94.56 86 MET A CA 1
ATOM 751 C C . MET A 1 86 ? -1.566 4.253 7.845 1.00 94.56 86 MET A C 1
ATOM 753 O O . MET A 1 86 ? -1.619 3.432 8.757 1.00 94.56 86 MET A O 1
ATOM 757 N N . PHE A 1 87 ? -0.582 5.162 7.800 1.00 88.31 87 PHE A N 1
ATOM 758 C CA . PHE A 1 87 ? 0.539 5.129 8.760 1.00 88.31 87 PHE A CA 1
ATOM 759 C C . PHE A 1 87 ? 0.665 6.311 9.726 1.00 88.31 87 PHE A C 1
ATOM 761 O O . PHE A 1 87 ? 1.315 6.125 10.765 1.00 88.31 87 PHE A O 1
ATOM 768 N N . LEU A 1 88 ? 0.059 7.471 9.440 1.00 82.94 88 LEU A N 1
ATOM 769 C CA . LEU A 1 88 ? 0.025 8.605 10.376 1.00 82.94 88 LEU A CA 1
ATOM 770 C C . LEU A 1 88 ? -0.785 8.246 11.612 1.00 82.94 88 LEU A C 1
ATOM 772 O O . LEU A 1 88 ? -1.867 7.710 11.447 1.00 82.94 88 LEU A O 1
ATOM 776 N N . ASN A 1 89 ? -0.265 8.472 12.818 1.00 59.19 89 ASN A N 1
ATOM 777 C CA . ASN A 1 89 ? -0.962 8.123 14.062 1.00 59.19 89 ASN A CA 1
ATOM 778 C C . ASN A 1 89 ? -2.268 8.896 14.210 1.00 59.19 89 ASN A C 1
ATOM 780 O O . ASN A 1 89 ? -2.218 10.133 14.064 1.00 59.19 89 ASN A O 1
#

Radius of gyration: 12.76 Å; chains: 1; bounding box: 33×23×34 Å

Sequence (89 aa):
MKRKRLERFVLRYIEMKESDRKLLDRFLRNYGRYDGVRFGMRLKGPEMVREFAKKYSLKVQPLFAAFWCEEDGRVRRRLERILKYMFLN

pLDDT: mean 94.75, std 6.93, range [59.19, 98.5]

Secondary structure (DSSP, 8-state):
-HHHHHHHHHHHHHHS-HHHHHHHHHHHHHHHHHTT---SS-----HHHHHHHHHHT--HHHHHHHHHT---HHHHHHHHHHHHHHH--

Foldseek 3Di:
DVVVLVVLLVVLLVPDDPVLNVLVVQLVVQLVVCPPPDPVDQADDDVLLVLLCVSNVHDSRSSSVSLVVDPDPVSSVSNSVSSCSSRDD